Protein AF-A0A0B6YGY3-F1 (afdb_monomer_lite)

Organism: NCBI:txid1028688

Structure (mmCIF, N/CA/C/O backbone):
data_AF-A0A0B6YGY3-F1
#
_entry.id   AF-A0A0B6YGY3-F1
#
loop_
_atom_s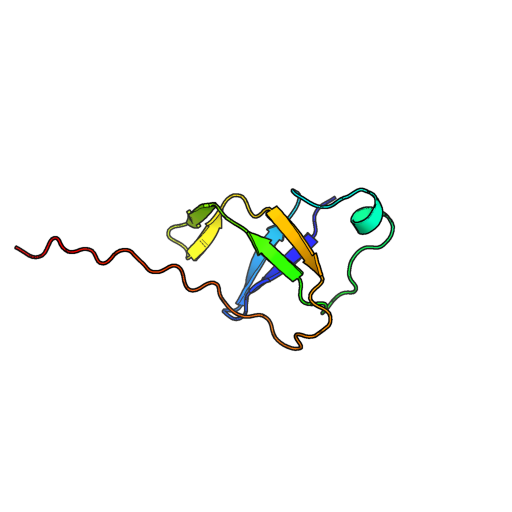ite.group_PDB
_atom_site.id
_atom_site.type_symbol
_atom_site.label_atom_id
_atom_site.label_alt_id
_atom_site.label_comp_id
_atom_site.label_asym_id
_atom_site.label_entity_id
_atom_site.label_seq_id
_atom_site.pdbx_PDB_ins_code
_atom_site.Cartn_x
_atom_site.Cartn_y
_atom_site.Cartn_z
_atom_site.occupancy
_atom_site.B_iso_or_equiv
_atom_site.auth_seq_id
_atom_site.auth_comp_id
_atom_site.auth_asym_id
_atom_site.auth_atom_id
_atom_site.pdbx_PDB_model_num
ATOM 1 N N . GLY A 1 1 ? 1.542 6.290 -10.936 1.00 78.38 1 GLY A N 1
ATOM 2 C CA . GLY A 1 1 ? 0.295 5.497 -10.870 1.00 78.38 1 GLY A CA 1
ATOM 3 C C . GLY A 1 1 ? 0.165 4.819 -9.518 1.00 78.38 1 GLY A C 1
ATOM 4 O O . GLY A 1 1 ? 1.191 4.575 -8.885 1.00 78.38 1 GLY A O 1
ATOM 5 N N . ALA A 1 2 ? -1.065 4.530 -9.092 1.00 86.00 2 ALA A N 1
ATOM 6 C CA . ALA A 1 2 ? -1.390 3.861 -7.829 1.00 86.00 2 ALA A CA 1
ATOM 7 C C . ALA A 1 2 ? -2.518 2.839 -8.041 1.00 86.00 2 ALA A C 1
ATOM 9 O O . ALA A 1 2 ? -3.350 3.020 -8.931 1.00 86.00 2 ALA A O 1
ATOM 10 N N . LEU A 1 3 ? -2.554 1.792 -7.217 1.00 88.06 3 LEU A N 1
ATOM 11 C CA . LEU A 1 3 ? -3.634 0.807 -7.208 1.00 88.06 3 LEU A CA 1
ATOM 12 C C . LEU A 1 3 ? -4.755 1.274 -6.284 1.00 88.06 3 LEU A C 1
ATOM 14 O O . LEU A 1 3 ? -4.509 1.555 -5.112 1.00 88.06 3 LEU A O 1
ATOM 18 N N . ARG A 1 4 ? -5.989 1.326 -6.791 1.00 91.19 4 ARG A N 1
ATOM 19 C CA . ARG A 1 4 ? -7.181 1.474 -5.947 1.00 91.19 4 ARG A CA 1
ATOM 20 C C . ARG A 1 4 ? -7.591 0.097 -5.447 1.00 91.19 4 ARG A C 1
ATOM 22 O O . ARG A 1 4 ? -7.847 -0.795 -6.249 1.00 91.19 4 ARG A O 1
ATOM 29 N N . CYS A 1 5 ? -7.619 -0.061 -4.133 1.00 89.94 5 CYS A N 1
ATOM 30 C CA . CYS A 1 5 ? -7.941 -1.309 -3.460 1.00 89.94 5 CYS A CA 1
ATOM 31 C C . CYS A 1 5 ? -9.148 -1.096 -2.550 1.00 89.94 5 CYS A C 1
ATOM 33 O O . CYS A 1 5 ? -9.365 0.004 -2.037 1.00 89.94 5 CYS A O 1
ATOM 35 N N . ARG A 1 6 ? -9.919 -2.161 -2.342 1.00 90.69 6 ARG A N 1
ATOM 36 C CA . ARG A 1 6 ? -11.046 -2.181 -1.414 1.00 90.69 6 ARG A CA 1
ATOM 37 C C . ARG A 1 6 ? -10.815 -3.272 -0.375 1.00 90.69 6 ARG A C 1
ATOM 39 O O . ARG A 1 6 ? -10.453 -4.391 -0.731 1.00 90.69 6 ARG A O 1
ATOM 46 N N . MET A 1 7 ? -10.975 -2.915 0.892 1.00 88.94 7 MET A N 1
ATOM 47 C CA . MET A 1 7 ? -10.935 -3.840 2.025 1.00 88.94 7 MET A CA 1
ATOM 48 C C . MET A 1 7 ? -12.241 -4.646 2.122 1.00 88.94 7 MET A C 1
ATOM 50 O O . MET A 1 7 ? -13.225 -4.306 1.462 1.00 88.94 7 MET A O 1
ATOM 54 N N . ALA A 1 8 ? -12.279 -5.693 2.950 1.00 88.06 8 ALA A N 1
ATOM 55 C CA . ALA A 1 8 ? -13.479 -6.520 3.107 1.00 88.06 8 ALA A CA 1
ATOM 56 C C . ALA A 1 8 ? -14.633 -5.736 3.757 1.00 88.06 8 ALA A C 1
ATOM 58 O O . ALA A 1 8 ? -15.777 -5.863 3.331 1.00 88.06 8 ALA A O 1
ATOM 59 N N . CYS A 1 9 ? -14.320 -4.813 4.670 1.00 83.62 9 CYS A N 1
ATOM 60 C CA . CYS A 1 9 ? -15.273 -3.866 5.258 1.00 83.62 9 CYS A CA 1
ATOM 61 C C . CYS A 1 9 ? -15.853 -2.831 4.270 1.00 83.62 9 CYS A C 1
ATOM 63 O O . CYS A 1 9 ? -16.630 -1.967 4.669 1.00 83.62 9 CYS A O 1
ATOM 65 N N . GLY A 1 10 ? -15.453 -2.859 2.993 1.00 86.19 10 GLY A N 1
ATOM 66 C CA . GLY A 1 10 ? -15.931 -1.940 1.958 1.00 86.19 10 GLY A CA 1
ATOM 67 C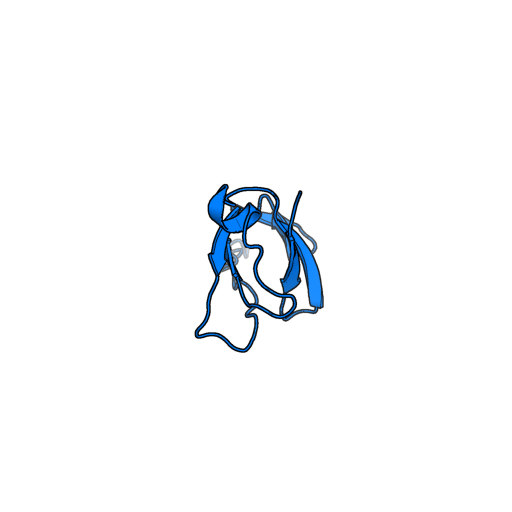 C . GLY A 1 10 ? -15.155 -0.624 1.856 1.00 86.19 10 GLY A C 1
ATOM 68 O O . GLY A 1 10 ? -15.425 0.167 0.955 1.00 86.19 10 GLY A O 1
ATOM 69 N N . LYS A 1 11 ? -14.157 -0.389 2.720 1.00 87.62 11 LYS A N 1
ATOM 70 C CA . LYS A 1 11 ? -13.317 0.817 2.661 1.00 87.62 11 LYS A CA 1
ATOM 71 C C . LYS A 1 11 ? -12.381 0.796 1.465 1.00 87.62 11 LYS A C 1
ATOM 73 O O . LYS A 1 11 ? -11.708 -0.200 1.203 1.00 87.62 11 LYS A O 1
ATOM 78 N N . GLU A 1 12 ? -12.289 1.927 0.782 1.00 90.38 12 GLU A N 1
ATOM 79 C CA . GLU A 1 12 ? -11.424 2.106 -0.379 1.00 90.38 12 GLU A CA 1
ATOM 80 C C . GLU A 1 12 ? -10.166 2.886 0.000 1.00 90.38 12 GLU A C 1
ATOM 82 O O . GLU A 1 12 ? -10.214 3.870 0.737 1.00 90.38 12 GLU A O 1
ATOM 87 N N . PHE A 1 13 ? -9.023 2.441 -0.509 1.00 90.19 13 PHE A N 1
ATOM 88 C CA . PHE A 1 13 ? -7.737 3.083 -0.276 1.00 90.19 13 PHE A CA 1
ATOM 89 C C . PHE A 1 13 ? -6.833 2.939 -1.499 1.00 90.19 13 PHE A C 1
ATOM 91 O O . PHE A 1 13 ? -7.000 2.049 -2.335 1.00 90.19 13 PHE A O 1
ATOM 98 N N . SER A 1 14 ? -5.861 3.840 -1.622 1.00 91.06 14 SER A N 1
ATOM 99 C CA . SER A 1 14 ? -4.900 3.834 -2.724 1.00 91.06 14 SER A CA 1
ATOM 100 C C . SER A 1 14 ? -3.518 3.399 -2.256 1.00 91.06 14 SER A C 1
ATOM 102 O O . SER A 1 14 ? -2.990 3.948 -1.289 1.00 91.06 14 SER A O 1
ATOM 104 N N . VAL A 1 15 ? -2.895 2.482 -2.993 1.00 90.81 15 VAL A N 1
ATOM 105 C CA . VAL A 1 15 ? -1.530 2.006 -2.749 1.00 90.81 15 VAL A CA 1
ATOM 106 C C . VAL A 1 15 ? -0.631 2.456 -3.896 1.00 90.81 15 VAL A C 1
ATOM 108 O O . VAL A 1 15 ? -0.716 1.943 -5.011 1.00 90.81 15 VAL A O 1
ATOM 111 N N . GLY A 1 16 ? 0.209 3.459 -3.638 1.00 87.88 16 GLY A N 1
ATOM 112 C CA . GLY A 1 16 ? 1.193 3.970 -4.605 1.00 87.88 16 GLY A CA 1
ATOM 113 C C . GLY A 1 16 ? 2.631 3.516 -4.335 1.00 87.88 16 GLY A C 1
ATOM 114 O O . GLY A 1 16 ? 3.474 3.562 -5.236 1.00 87.88 16 GLY A O 1
ATOM 115 N N . SER A 1 17 ? 2.901 3.058 -3.113 1.00 88.19 17 SER A N 1
ATOM 116 C CA . SER A 1 17 ? 4.237 2.727 -2.612 1.00 88.19 17 SER A CA 1
ATOM 117 C C . SER A 1 17 ? 4.474 1.219 -2.609 1.00 88.19 17 SER A C 1
ATOM 119 O O . SER A 1 17 ? 3.537 0.442 -2.444 1.00 88.19 17 SER A O 1
ATOM 121 N N . GLY A 1 18 ? 5.726 0.790 -2.782 1.00 87.75 18 GLY A N 1
ATOM 122 C CA . GLY A 1 18 ? 6.119 -0.628 -2.736 1.00 87.75 18 GLY A CA 1
ATOM 123 C C . GLY A 1 18 ? 5.902 -1.424 -4.027 1.00 87.75 18 GLY A C 1
ATOM 124 O O . GLY A 1 18 ? 6.415 -2.529 -4.142 1.00 87.75 18 GLY A O 1
ATOM 125 N N . MET A 1 19 ? 5.206 -0.873 -5.028 1.00 86.94 19 MET A N 1
ATOM 126 C CA . MET A 1 19 ? 5.124 -1.516 -6.344 1.00 86.94 19 MET A CA 1
ATOM 127 C C . MET A 1 19 ? 6.479 -1.465 -7.047 1.00 86.94 19 MET A C 1
ATOM 129 O O . MET A 1 19 ? 7.037 -0.379 -7.239 1.00 86.94 19 MET A O 1
ATOM 133 N N . THR A 1 20 ? 6.975 -2.624 -7.477 1.00 86.19 20 THR A N 1
ATOM 134 C CA . THR A 1 20 ? 8.163 -2.694 -8.330 1.00 86.19 20 THR A CA 1
ATOM 135 C C . THR A 1 20 ? 7.818 -2.280 -9.761 1.00 86.19 20 THR A C 1
ATOM 137 O O . THR A 1 20 ? 6.647 -2.252 -10.147 1.00 86.19 20 THR A O 1
ATOM 140 N N . ASN A 1 21 ? 8.82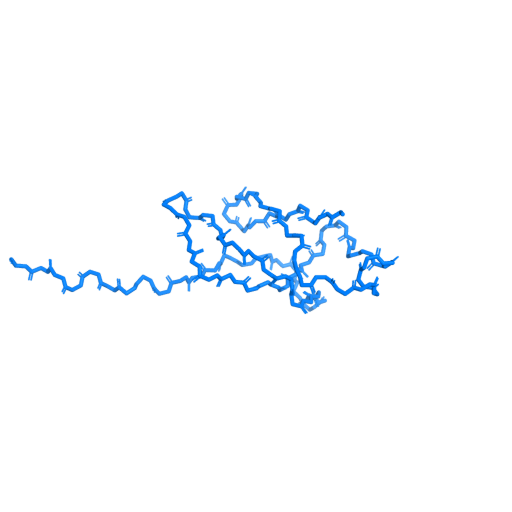5 -1.978 -10.584 1.00 86.19 21 ASN A N 1
ATOM 141 C CA . ASN A 1 21 ? 8.583 -1.690 -12.002 1.00 86.19 21 ASN A CA 1
ATOM 142 C C . ASN A 1 21 ? 7.900 -2.875 -12.703 1.00 86.19 21 ASN A C 1
ATOM 144 O O . ASN A 1 21 ? 6.953 -2.663 -13.445 1.00 86.19 21 ASN A O 1
ATOM 148 N N . LYS A 1 22 ? 8.260 -4.120 -12.357 1.00 85.62 22 LYS A N 1
ATOM 149 C CA . LYS A 1 22 ? 7.614 -5.328 -12.901 1.00 85.62 22 LYS A CA 1
ATOM 150 C C . LYS A 1 22 ? 6.116 -5.391 -12.581 1.00 85.62 22 LYS A C 1
ATOM 152 O O . LYS A 1 22 ? 5.329 -5.748 -13.453 1.00 85.62 22 LYS A O 1
ATOM 157 N N . ASP A 1 23 ? 5.717 -5.019 -11.362 1.00 84.56 23 ASP A N 1
ATOM 158 C CA . ASP A 1 23 ? 4.298 -4.919 -10.988 1.00 84.56 23 ASP A CA 1
ATOM 159 C C . ASP A 1 23 ? 3.585 -3.773 -11.721 1.00 84.56 23 ASP A C 1
ATOM 161 O O . ASP A 1 23 ? 2.373 -3.816 -11.900 1.00 84.56 23 ASP A O 1
ATOM 165 N N . ARG A 1 24 ? 4.311 -2.727 -12.138 1.00 85.12 24 ARG A N 1
ATOM 166 C CA . ARG A 1 24 ? 3.751 -1.616 -12.923 1.00 85.12 24 ARG A CA 1
ATOM 167 C C . ARG A 1 24 ? 3.594 -1.958 -14.400 1.00 85.12 24 ARG A C 1
ATOM 169 O O . ARG A 1 24 ? 2.593 -1.559 -14.984 1.00 85.12 24 ARG A O 1
ATOM 176 N N . ASP A 1 25 ? 4.536 -2.703 -14.969 1.00 87.06 25 ASP A N 1
ATOM 177 C CA . ASP A 1 25 ? 4.440 -3.256 -16.323 1.00 87.06 25 ASP A CA 1
ATOM 178 C C . ASP A 1 25 ? 3.319 -4.300 -16.426 1.00 87.06 25 ASP A C 1
ATOM 180 O O . ASP A 1 25 ? 2.622 -4.387 -17.436 1.00 87.06 25 ASP A O 1
ATOM 184 N N . LYS A 1 26 ? 3.118 -5.091 -15.365 1.00 83.75 26 LYS A N 1
ATOM 185 C CA . LYS A 1 26 ? 2.056 -6.099 -15.270 1.00 83.75 26 LYS A CA 1
ATOM 186 C C . LYS A 1 26 ? 1.190 -5.855 -14.035 1.00 83.75 26 LYS A C 1
ATOM 188 O O . LYS A 1 26 ? 1.309 -6.599 -13.056 1.00 83.75 26 LYS A O 1
ATOM 193 N N . PRO A 1 27 ? 0.300 -4.848 -14.074 1.00 82.12 27 PRO A N 1
ATOM 194 C CA . PRO A 1 27 ? -0.564 -4.561 -12.943 1.00 82.12 27 PRO A CA 1
ATOM 195 C C . PRO A 1 27 ? -1.448 -5.773 -12.614 1.00 82.12 27 PRO A C 1
ATOM 197 O O . PRO A 1 27 ? -1.908 -6.479 -13.522 1.00 82.12 27 PRO A O 1
ATOM 200 N N . PRO A 1 28 ? -1.711 -6.039 -11.320 1.00 84.00 28 PRO A N 1
ATOM 201 C CA . PRO A 1 28 ? -2.655 -7.071 -10.927 1.00 84.00 28 PRO A CA 1
ATOM 202 C C . PRO A 1 28 ? -4.023 -6.782 -11.553 1.00 84.00 28 PRO A C 1
ATOM 204 O O . PRO A 1 28 ? -4.512 -5.652 -11.529 1.00 84.00 28 PRO A O 1
ATOM 207 N N . LYS A 1 29 ? -4.641 -7.819 -12.128 1.00 85.69 29 LYS A N 1
ATOM 208 C CA . LYS A 1 29 ? -5.982 -7.721 -12.718 1.00 85.69 29 LYS A CA 1
ATOM 209 C C . LYS A 1 29 ? -6.980 -7.221 -11.674 1.00 85.69 29 LYS A C 1
ATOM 211 O O . LYS A 1 29 ? -6.880 -7.599 -10.506 1.00 85.69 29 LYS A O 1
ATOM 216 N N . ILE A 1 30 ? -7.967 -6.448 -12.113 1.00 86.06 30 ILE A N 1
ATOM 217 C CA . ILE A 1 30 ? -9.097 -6.026 -11.277 1.00 86.06 30 ILE A CA 1
ATOM 218 C C . ILE A 1 30 ? -9.736 -7.273 -10.642 1.00 86.06 30 ILE A C 1
ATOM 220 O O . ILE A 1 30 ? -9.937 -8.276 -11.325 1.00 86.06 30 ILE A O 1
ATOM 224 N N . GLY A 1 31 ? -9.974 -7.228 -9.329 1.00 85.44 31 GLY A N 1
ATOM 225 C CA . GLY A 1 31 ? -10.450 -8.371 -8.534 1.00 85.44 31 GLY A CA 1
ATOM 226 C C . GLY A 1 31 ? -9.347 -9.263 -7.950 1.00 85.44 31 GLY A C 1
ATOM 227 O O . GLY A 1 31 ? -9.641 -10.160 -7.171 1.00 85.44 31 GLY A O 1
ATOM 228 N N . SER A 1 32 ? -8.074 -9.024 -8.276 1.00 88.69 32 SER A N 1
ATOM 229 C CA . SER A 1 32 ? -6.960 -9.721 -7.623 1.00 88.69 32 SER A CA 1
ATOM 230 C C . SER A 1 32 ? -6.801 -9.275 -6.170 1.00 88.69 32 SER A C 1
ATOM 232 O O . SER A 1 32 ? -6.833 -8.078 -5.884 1.00 88.69 32 SER A O 1
ATOM 234 N N . ILE A 1 33 ? -6.507 -10.220 -5.279 1.00 90.88 33 ILE A N 1
ATOM 235 C CA . ILE A 1 33 ? -6.140 -9.911 -3.897 1.00 90.88 33 ILE A CA 1
ATOM 236 C C . ILE A 1 33 ? -4.655 -9.561 -3.825 1.00 90.88 33 ILE A C 1
ATOM 238 O O . ILE A 1 33 ? -3.797 -10.250 -4.381 1.00 90.88 33 ILE A O 1
ATOM 242 N N . ILE A 1 34 ? -4.342 -8.473 -3.129 1.00 90.50 34 ILE A N 1
ATOM 243 C CA . ILE A 1 34 ? -2.968 -8.052 -2.865 1.00 90.50 34 ILE A CA 1
ATOM 244 C C . ILE A 1 34 ? -2.671 -8.147 -1.374 1.00 90.50 34 ILE A C 1
ATOM 246 O O . ILE A 1 34 ? -3.552 -7.985 -0.533 1.00 90.50 34 ILE A O 1
ATOM 250 N N . THR A 1 35 ? -1.407 -8.372 -1.055 1.00 90.75 35 THR A N 1
ATOM 251 C CA . THR A 1 35 ? -0.877 -8.202 0.289 1.00 90.75 35 THR A CA 1
ATOM 252 C C . THR A 1 35 ? -0.205 -6.842 0.367 1.00 90.75 35 THR A C 1
ATOM 254 O O . THR A 1 35 ? 0.607 -6.471 -0.487 1.00 90.75 35 THR A O 1
ATOM 257 N N . TYR A 1 36 ? -0.553 -6.089 1.400 1.00 90.75 36 TYR A N 1
ATOM 258 C CA . TYR A 1 36 ? 0.042 -4.800 1.703 1.00 90.75 36 TYR A CA 1
ATOM 259 C C . TYR A 1 36 ? 0.376 -4.741 3.192 1.00 90.75 36 TYR A C 1
ATOM 261 O O . TYR A 1 36 ? -0.251 -5.413 4.009 1.00 90.75 36 TYR A O 1
ATOM 269 N N . LYS A 1 37 ? 1.369 -3.927 3.534 1.00 90.31 37 LYS A N 1
ATOM 270 C CA . LYS A 1 37 ? 1.665 -3.531 4.913 1.00 90.31 37 LYS A CA 1
ATOM 271 C C . LYS A 1 37 ? 1.316 -2.068 5.102 1.00 90.31 37 LYS A C 1
ATOM 273 O 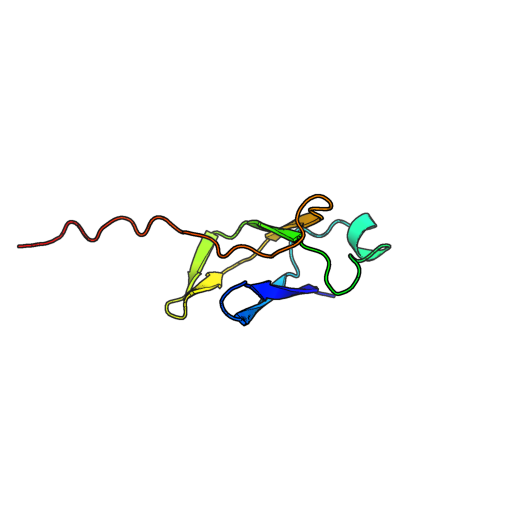O . LYS A 1 37 ? 1.331 -1.302 4.145 1.00 90.31 37 LYS A O 1
ATOM 278 N N . PHE A 1 38 ? 1.040 -1.671 6.325 1.00 89.44 38 PHE A N 1
ATOM 279 C CA . PHE A 1 38 ? 0.753 -0.292 6.696 1.00 89.44 38 PHE A CA 1
ATOM 280 C C . PHE A 1 38 ? 1.262 -0.081 8.122 1.00 89.44 38 PHE A C 1
ATOM 282 O O . PHE A 1 38 ? 1.509 -1.057 8.829 1.00 89.44 38 PHE A O 1
ATOM 289 N N . GLN A 1 39 ? 1.510 1.168 8.504 1.00 86.25 39 GLN A N 1
ATOM 290 C CA . GLN A 1 39 ? 2.136 1.462 9.799 1.00 86.25 39 GLN A CA 1
ATOM 291 C C . GLN A 1 39 ? 1.093 1.665 10.898 1.00 86.25 39 GLN A C 1
ATOM 293 O O . GLN A 1 39 ? 1.252 1.177 12.008 1.00 86.25 39 GLN A O 1
ATOM 298 N N . GLU A 1 40 ? 0.005 2.351 10.568 1.00 85.31 40 GLU A N 1
ATOM 299 C CA . GLU A 1 40 ? -1.055 2.709 11.506 1.00 85.31 40 GLU A CA 1
ATOM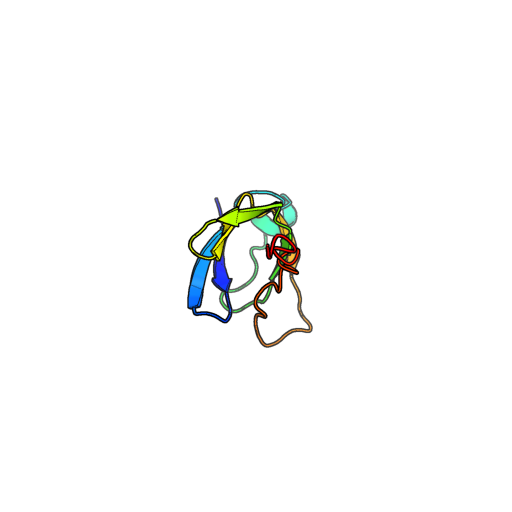 300 C C . GLU A 1 40 ? -2.399 2.765 10.767 1.00 85.31 40 GLU A C 1
ATOM 302 O O . GLU A 1 40 ? -2.446 2.906 9.538 1.00 85.31 40 GLU A O 1
ATOM 307 N N . LEU A 1 41 ? -3.502 2.662 11.507 1.00 85.81 41 LEU A N 1
ATOM 308 C CA . LEU A 1 41 ? -4.837 2.968 10.994 1.00 85.81 41 LEU A CA 1
ATOM 309 C C . LEU A 1 41 ? -5.195 4.410 11.345 1.00 85.81 41 LEU A C 1
ATOM 311 O O . LEU A 1 41 ? -4.875 4.903 12.422 1.00 85.81 41 LEU A O 1
ATOM 315 N N . THR A 1 42 ? -5.912 5.084 10.452 1.00 83.81 42 THR A N 1
ATOM 316 C CA . THR A 1 42 ? -6.573 6.347 10.790 1.00 83.81 42 THR A CA 1
ATOM 317 C C . THR A 1 42 ? -7.728 6.103 11.766 1.00 83.81 42 THR A C 1
ATOM 319 O O . THR A 1 42 ? -8.214 4.980 11.890 1.00 83.81 42 THR A O 1
ATOM 322 N N . LYS A 1 43 ? -8.254 7.164 12.396 1.00 80.62 43 LYS A N 1
ATOM 323 C CA . LYS A 1 43 ? -9.467 7.086 13.241 1.00 80.62 43 LYS A CA 1
ATOM 324 C C . LYS A 1 43 ? -10.673 6.493 12.505 1.00 80.62 43 LYS A C 1
ATOM 326 O O . LYS A 1 43 ? -11.510 5.832 13.102 1.00 80.62 43 LYS A O 1
ATOM 331 N N . SER A 1 44 ? -10.741 6.695 11.191 1.00 81.00 44 SER A N 1
ATOM 332 C CA . SER A 1 44 ? -11.763 6.104 10.324 1.00 81.00 44 SER A CA 1
ATOM 333 C C . SER A 1 44 ? -11.493 4.633 9.994 1.00 81.00 44 SER A C 1
ATOM 335 O O . SER A 1 44 ? -12.259 4.040 9.245 1.00 81.00 44 SER A O 1
ATOM 337 N N . GLY A 1 45 ? -10.410 4.036 10.500 1.00 80.81 45 GLY A N 1
ATOM 338 C CA . GLY A 1 45 ? -9.968 2.668 10.233 1.00 80.81 45 GLY A CA 1
ATOM 339 C C . GLY A 1 45 ? -9.455 2.452 8.809 1.00 80.81 45 GLY A C 1
ATOM 340 O O . GLY A 1 45 ? -9.674 1.378 8.255 1.00 80.81 45 GLY A O 1
ATOM 341 N N . THR A 1 46 ? -8.845 3.472 8.196 1.00 85.69 46 THR A N 1
ATOM 342 C CA . THR A 1 46 ? -8.194 3.366 6.880 1.00 85.69 46 THR A CA 1
ATOM 343 C C . THR A 1 46 ? -6.686 3.173 7.068 1.00 85.69 46 THR A C 1
ATOM 345 O O . THR A 1 46 ? -6.094 3.893 7.872 1.00 85.69 46 THR A O 1
ATOM 348 N N . PRO A 1 47 ? -6.025 2.266 6.329 1.00 88.19 47 PRO A N 1
ATOM 349 C CA . PRO A 1 47 ? -4.576 2.088 6.400 1.00 88.19 47 PRO A CA 1
ATOM 350 C C . PRO A 1 47 ? -3.816 3.363 6.032 1.00 88.19 47 PRO A C 1
ATOM 352 O O . PRO A 1 47 ? -3.968 3.886 4.925 1.00 88.19 47 PRO A O 1
ATOM 355 N N . ARG A 1 48 ? -2.956 3.847 6.932 1.00 89.44 48 ARG A N 1
ATOM 356 C CA . ARG A 1 48 ? -2.048 4.966 6.668 1.00 89.44 48 ARG A CA 1
ATOM 357 C C . ARG A 1 48 ? -0.701 4.438 6.180 1.00 89.44 48 ARG A C 1
ATOM 359 O O . ARG A 1 48 ? -0.140 3.489 6.728 1.00 89.44 48 ARG A O 1
ATOM 366 N N . PHE A 1 49 ? -0.190 5.073 5.128 1.00 89.31 49 PHE A N 1
ATOM 367 C CA . PHE A 1 49 ? 1.043 4.680 4.438 1.00 89.31 49 PHE A CA 1
ATOM 368 C C . PHE A 1 49 ? 1.063 3.206 3.979 1.00 89.31 49 PHE A C 1
ATOM 370 O O . PHE A 1 49 ? 2.010 2.472 4.284 1.00 89.31 49 PHE A O 1
ATOM 377 N N . PRO A 1 50 ? 0.043 2.745 3.225 1.00 91.50 50 PRO A N 1
ATOM 378 C CA . PRO A 1 50 ? 0.039 1.389 2.710 1.00 91.50 50 PRO A CA 1
ATOM 379 C C . PRO A 1 50 ? 1.172 1.198 1.693 1.00 91.50 50 PRO A C 1
ATOM 381 O O . PRO A 1 50 ? 1.364 1.988 0.767 1.00 91.50 50 PRO A O 1
ATOM 384 N N . THR A 1 51 ? 1.915 0.115 1.863 1.00 92.25 51 THR A N 1
ATOM 385 C CA . THR A 1 51 ? 2.999 -0.321 0.988 1.00 92.25 51 THR A CA 1
ATOM 386 C C . THR A 1 51 ? 2.635 -1.677 0.409 1.00 92.25 51 THR A C 1
ATOM 388 O O . THR A 1 51 ? 2.388 -2.628 1.152 1.00 92.25 51 THR A O 1
ATOM 391 N N . TYR A 1 52 ? 2.607 -1.767 -0.916 1.00 92.12 52 TYR A N 1
ATOM 392 C CA . TYR A 1 52 ? 2.385 -3.013 -1.637 1.00 92.12 52 TYR A CA 1
ATOM 393 C C . TYR A 1 52 ? 3.526 -3.997 -1.361 1.00 92.12 52 TYR A C 1
ATOM 395 O O . TYR A 1 52 ? 4.694 -3.615 -1.408 1.00 92.12 52 TYR A O 1
ATOM 403 N N . LEU A 1 53 ? 3.178 -5.249 -1.062 1.00 89.62 53 LEU A N 1
ATOM 404 C CA . LEU A 1 53 ? 4.139 -6.337 -0.869 1.00 89.62 53 LEU A CA 1
ATOM 405 C C . LEU A 1 53 ? 4.104 -7.340 -2.020 1.00 89.62 53 LEU A C 1
ATOM 407 O O . LEU A 1 53 ? 5.146 -7.846 -2.421 1.00 89.62 53 LEU A O 1
ATOM 411 N N . GLY A 1 54 ? 2.920 -7.629 -2.556 1.00 89.19 54 GLY A N 1
ATOM 412 C CA . GLY A 1 54 ? 2.775 -8.587 -3.644 1.00 89.19 54 GLY A CA 1
ATOM 413 C C . GLY A 1 54 ? 1.329 -8.986 -3.888 1.00 89.19 54 GLY A C 1
ATOM 414 O O . GLY A 1 54 ? 0.432 -8.666 -3.108 1.00 89.19 54 GLY A O 1
ATOM 415 N N . LYS A 1 55 ? 1.096 -9.723 -4.970 1.00 89.12 55 LYS A N 1
ATOM 416 C CA . LYS A 1 55 ? -0.201 -10.329 -5.273 1.00 89.12 55 LYS A CA 1
ATOM 417 C C . LYS A 1 55 ? -0.358 -11.647 -4.507 1.00 89.12 55 LYS A C 1
ATOM 419 O O . LYS A 1 55 ? 0.520 -12.499 -4.577 1.00 89.12 55 LYS A O 1
ATOM 424 N N . CYS A 1 56 ? -1.493 -11.843 -3.841 1.00 85.62 56 CYS A N 1
ATOM 425 C CA . CYS A 1 56 ? -1.912 -13.162 -3.370 1.00 85.62 56 CYS A CA 1
ATOM 426 C C . CYS A 1 56 ? -2.735 -13.828 -4.472 1.00 85.62 56 CYS A C 1
ATOM 428 O O . CYS A 1 56 ? -3.836 -13.377 -4.777 1.00 85.62 56 CYS A O 1
ATOM 430 N N . ILE A 1 57 ? -2.198 -14.885 -5.079 1.00 82.69 57 ILE A N 1
ATOM 431 C CA . ILE A 1 57 ? -2.925 -15.671 -6.087 1.00 82.69 57 ILE A CA 1
ATOM 432 C C .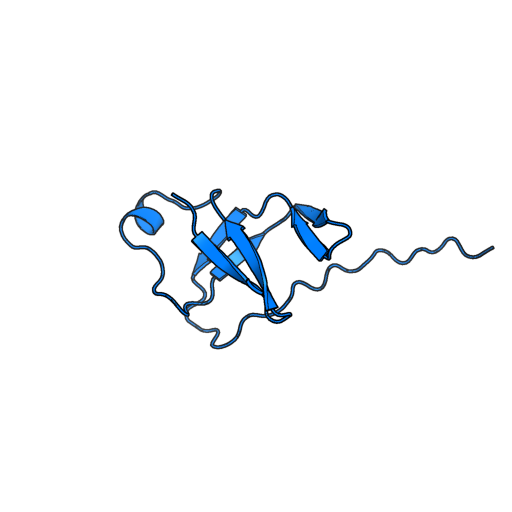 ILE A 1 57 ? -3.839 -16.720 -5.448 1.00 82.69 57 ILE A C 1
ATOM 434 O O . ILE A 1 57 ? -4.852 -17.073 -6.036 1.00 82.69 57 ILE A O 1
ATOM 438 N N . ASP A 1 58 ? -3.507 -17.160 -4.237 1.00 83.25 58 ASP A N 1
ATOM 439 C CA . ASP A 1 58 ? -4.202 -18.247 -3.542 1.00 83.25 58 ASP A CA 1
ATOM 440 C C . ASP A 1 58 ? -5.444 -17.775 -2.775 1.00 83.25 58 ASP A C 1
ATOM 442 O O . ASP A 1 58 ? -6.263 -18.583 -2.348 1.00 83.25 58 ASP A O 1
ATOM 446 N N . LYS A 1 59 ? -5.588 -16.459 -2.567 1.00 82.75 59 LYS A N 1
ATOM 447 C CA . LYS A 1 59 ? -6.720 -15.879 -1.835 1.00 82.75 59 LYS A CA 1
ATOM 448 C C . LYS A 1 59 ? -7.805 -15.431 -2.805 1.00 82.75 59 LYS A C 1
ATOM 450 O O . LYS A 1 59 ? -7.539 -14.653 -3.718 1.00 82.75 59 LYS A O 1
ATOM 455 N N . THR A 1 60 ? -9.029 -15.871 -2.544 1.00 82.31 60 THR A N 1
ATOM 456 C CA . THR A 1 60 ? -10.237 -15.486 -3.287 1.00 82.31 60 THR A CA 1
ATOM 457 C C . THR A 1 60 ? -10.937 -14.268 -2.689 1.00 82.31 60 THR A C 1
ATOM 459 O O . THR A 1 60 ? -11.647 -13.568 -3.403 1.00 82.31 60 THR A O 1
ATOM 462 N N . GLU A 1 61 ? -10.712 -13.984 -1.404 1.00 83.38 61 GLU A N 1
ATOM 463 C CA . GLU A 1 61 ? -11.401 -12.924 -0.666 1.00 83.38 61 GLU A CA 1
ATOM 464 C C . GLU A 1 61 ? -10.401 -11.996 0.044 1.00 83.38 61 GLU A C 1
ATOM 466 O O . GLU A 1 61 ? -9.385 -12.468 0.581 1.00 83.38 61 GLU A O 1
ATOM 471 N N . PRO A 1 62 ? -10.649 -10.671 0.058 1.00 85.62 62 PRO A N 1
ATOM 472 C CA . PRO A 1 62 ? -9.888 -9.759 0.893 1.00 85.62 62 PRO A CA 1
ATOM 473 C C . PRO A 1 62 ? -10.205 -10.046 2.362 1.00 85.62 62 PRO A C 1
ATOM 475 O O . PRO A 1 62 ? -11.316 -10.438 2.710 1.00 85.62 62 PRO A O 1
ATOM 478 N N . LYS A 1 63 ? -9.231 -9.822 3.238 1.00 84.19 63 LYS A N 1
ATOM 479 C CA . LYS A 1 63 ? -9.449 -9.831 4.685 1.00 84.19 63 LYS A CA 1
ATOM 480 C C . LYS A 1 63 ? -9.083 -8.469 5.234 1.00 84.19 63 LYS A C 1
ATOM 482 O O . LYS A 1 63 ? -8.103 -7.870 4.784 1.00 84.19 63 LYS A O 1
ATOM 487 N N . ASP A 1 64 ? -9.883 -7.989 6.175 1.00 79.94 64 ASP A N 1
ATOM 488 C CA . ASP A 1 64 ? -9.548 -6.777 6.901 1.00 79.94 64 ASP A CA 1
ATOM 489 C C . ASP A 1 64 ? -8.329 -7.032 7.782 1.00 79.94 64 ASP A C 1
ATOM 491 O O . ASP A 1 64 ? -8.100 -8.138 8.275 1.00 79.94 64 ASP A O 1
ATOM 495 N N . ALA A 1 65 ? -7.510 -6.001 7.936 1.00 74.12 65 ALA A N 1
ATOM 496 C CA . ALA A 1 65 ? -6.379 -6.084 8.829 1.00 74.12 65 ALA A CA 1
ATOM 497 C C . ALA A 1 65 ? -6.871 -5.908 10.266 1.00 74.12 65 ALA A C 1
ATOM 499 O O . ALA A 1 65 ? -7.281 -4.817 10.662 1.00 74.12 65 ALA A O 1
ATOM 500 N N . GLU A 1 66 ? -6.810 -6.981 11.043 1.00 69.25 66 GLU A N 1
ATOM 501 C CA . GLU A 1 66 ? -7.008 -6.939 12.485 1.00 69.25 66 GLU A CA 1
ATOM 502 C C . GLU A 1 66 ? -5.738 -6.363 13.118 1.00 69.25 66 GLU A C 1
ATOM 504 O O . GLU A 1 66 ? -4.789 -7.080 13.439 1.00 69.25 66 GLU A O 1
ATOM 509 N N . ILE A 1 67 ? -5.675 -5.036 13.255 1.00 65.81 67 ILE A N 1
ATOM 510 C CA . ILE A 1 67 ? -4.735 -4.461 14.213 1.00 65.81 67 ILE A CA 1
ATOM 511 C C . ILE A 1 67 ? -5.248 -4.891 15.580 1.00 65.81 67 ILE A C 1
ATOM 513 O O . ILE A 1 67 ? -6.366 -4.533 15.948 1.00 65.81 67 ILE A O 1
ATOM 517 N N . ARG A 1 68 ? -4.435 -5.653 16.325 1.00 60.06 68 ARG A N 1
ATOM 518 C CA . ARG A 1 68 ? -4.547 -5.710 17.785 1.00 60.06 68 ARG A CA 1
ATOM 519 C C . ARG A 1 68 ? -4.525 -4.256 18.236 1.00 60.06 68 ARG A C 1
ATOM 521 O O . ARG A 1 68 ? -3.452 -3.658 18.295 1.00 60.06 68 ARG A O 1
ATOM 528 N N . ALA A 1 69 ? -5.698 -3.666 18.452 1.00 54.88 69 ALA A N 1
ATOM 529 C CA . ALA A 1 69 ? -5.795 -2.505 19.303 1.00 54.88 69 ALA A CA 1
ATOM 530 C C . ALA A 1 69 ? -5.107 -2.970 20.580 1.00 54.88 69 ALA A C 1
ATOM 532 O O . ALA A 1 69 ? -5.545 -3.944 21.198 1.00 54.88 69 ALA A O 1
ATOM 533 N N . VAL A 1 70 ? -3.934 -2.403 20.862 1.00 54.34 70 VAL A N 1
ATOM 534 C CA . VAL A 1 70 ? -3.399 -2.462 22.213 1.00 54.34 70 VAL A CA 1
ATOM 535 C C . VAL A 1 70 ? -4.568 -1.989 23.053 1.00 54.34 70 VAL A C 1
ATOM 537 O O . VAL A 1 70 ? -5.115 -0.919 22.786 1.00 54.34 70 VAL A O 1
ATOM 540 N N . LEU A 1 71 ? -5.055 -2.899 23.889 1.00 52.59 71 LEU A N 1
ATOM 541 C CA . LEU A 1 71 ? -6.100 -2.631 24.850 1.00 52.59 71 LEU A CA 1
ATOM 542 C C . LEU A 1 71 ? -5.725 -1.301 25.504 1.00 52.59 71 LEU A C 1
ATOM 544 O O . LEU A 1 71 ? -4.590 -1.152 25.960 1.00 52.59 71 LEU A O 1
ATOM 548 N N . ASP A 1 72 ? -6.641 -0.338 25.490 1.00 53.62 72 ASP A N 1
ATOM 549 C CA . ASP A 1 72 ? -6.663 0.692 26.520 1.00 53.62 72 ASP A CA 1
ATOM 550 C C . ASP A 1 72 ? -6.818 -0.069 27.852 1.00 53.62 72 ASP A C 1
ATOM 552 O O . ASP A 1 72 ? -7.922 -0.292 28.339 1.00 53.62 72 ASP A O 1
ATOM 556 N N . GLU A 1 73 ? -5.707 -0.575 28.392 1.00 56.81 73 GLU A N 1
ATOM 557 C CA . GLU A 1 73 ? -5.543 -0.849 29.815 1.00 56.81 73 GLU A CA 1
ATOM 558 C C . GLU A 1 73 ? -5.201 0.485 30.484 1.00 56.81 73 GLU A C 1
ATOM 560 O O . GLU A 1 73 ? -4.095 0.690 30.964 1.00 56.81 73 GLU A O 1
ATOM 565 N N . ASP A 1 74 ? -6.152 1.411 30.470 1.00 47.81 74 ASP A N 1
ATOM 566 C CA . ASP A 1 74 ? -6.211 2.515 31.428 1.00 47.81 74 ASP A CA 1
ATOM 567 C C . ASP A 1 74 ? -7.680 2.641 31.867 1.00 47.81 74 ASP A C 1
ATOM 569 O O . ASP A 1 74 ? -8.409 3.582 31.557 1.00 47.81 74 ASP A O 1
ATOM 573 N N . GLU A 1 75 ? -8.138 1.585 32.544 1.00 53.75 75 GLU A N 1
ATOM 574 C CA . GLU A 1 75 ? -9.286 1.617 33.446 1.00 53.75 75 GLU A CA 1
ATOM 575 C C . GLU A 1 75 ? -8.748 1.911 34.857 1.00 53.75 75 GLU A C 1
ATOM 577 O O . GLU A 1 75 ? -8.132 1.030 35.457 1.00 53.75 75 GLU A O 1
ATOM 582 N N . ALA A 1 76 ? -8.936 3.146 35.347 1.00 43.56 76 ALA A N 1
ATOM 583 C CA . ALA A 1 76 ? -9.279 3.513 36.738 1.00 43.56 76 ALA A CA 1
ATOM 584 C C . ALA A 1 76 ? -9.238 5.038 36.954 1.00 43.56 76 ALA A C 1
ATOM 586 O O . ALA A 1 76 ? -8.134 5.628 36.933 1.00 43.56 76 ALA A O 1
#

pLDDT: mean 82.12, std 11.69, range [43.56, 92.25]

Sequence (76 aa):
GALRCRMACGKEFSVGSGMTNKDRDKPPKIGSIITYKFQELTKSGTPRFPTYLGKCIDKTEPKDAEIRAVLDEDEA

Secondary structure (DSSP, 8-state):
--EEEE-TTS-EEEE-BS--HHHHHSPPPTT-EEEEE-SEE-TTSPEES-EEEEEESS-SS---------------

Foldseek 3Di:
DWDWDAALVGDIDTEPAQDDVVCVVPPDPPQWAWDWDADDADPVRHGHRIHTDGTDPPDNHHHRDPDPPPPPPPDD

Radius of gyration: 14.32 Å; chains: 1; bounding box: 24×25×53 Å

InterPro domains:
  IPR012340 Nucleic acid-binding, OB-fold [G3DSA:2.40.50.140] (1-59)
  IPR012340 Nucleic acid-binding, OB-fold [SSF50249] (1-53)
  IPR029319 DNA ligase, OB-like domain [PF14743] (1-53)
  IPR050326 NAD-dependent DNA ligase B [PTHR47810] (1-55)